Protein AF-A0A5R8LDH7-F1 (afdb_monomer_lite)

Radius of gyration: 19.09 Å; chains: 1; bounding box: 43×26×47 Å

Sequence (74 aa):
MIDDRRAEHLRREWAATSARIDRMQADYPKCKGCGQSALALDAAGLCSKVTESHRTYRARLGLSPVPAGRGGRR

Secondary structure (DSSP, 8-state):
---HHHHHHHHHHHHHHHHHHHHHHHTSPBPTTT--B-S---TTS--S---HHHHHHHHHTT--SS--------

pLDDT: mean 82.56, std 11.33, range [44.75, 91.94]

Foldseek 3Di:
DQDPVRVVVVVVVVVVVVVVVCVVQVPFQAAPQPRDGDNDADPLSHHQDQDPSQLVSQVVVVHHSHPPDPDDDD

Structure (mmCIF, N/CA/C/O backbone):
data_AF-A0A5R8LDH7-F1
#
_entry.id   AF-A0A5R8LDH7-F1
#
loop_
_atom_site.group_PDB
_atom_site.id
_atom_site.type_symbol
_atom_site.label_atom_id
_atom_site.label_alt_id
_atom_site.label_comp_id
_atom_site.label_asym_id
_atom_site.label_entity_id
_atom_site.label_seq_id
_atom_site.pdbx_PDB_ins_code
_atom_site.Cartn_x
_atom_site.Cartn_y
_atom_site.Cartn_z
_atom_site.occupancy
_atom_site.B_iso_or_equiv
_atom_site.auth_seq_id
_atom_site.auth_comp_id
_atom_site.auth_asym_id
_atom_site.auth_atom_id
_atom_site.pdbx_PDB_model_num
ATOM 1 N N . MET A 1 1 ? 29.968 0.255 -24.869 1.00 64.75 1 MET A N 1
ATOM 2 C CA . MET A 1 1 ? 28.705 0.167 -25.631 1.00 64.75 1 MET A CA 1
ATOM 3 C C . MET A 1 1 ? 28.166 -1.244 -25.421 1.00 64.75 1 MET A C 1
ATOM 5 O O . MET A 1 1 ? 28.959 -2.172 -25.516 1.00 64.75 1 MET A O 1
ATOM 9 N N . ILE A 1 2 ? 26.915 -1.416 -24.985 1.00 67.81 2 ILE A N 1
ATOM 10 C CA . ILE A 1 2 ? 26.337 -2.760 -24.802 1.00 67.81 2 ILE A CA 1
ATOM 11 C C . ILE A 1 2 ? 25.938 -3.273 -26.186 1.00 67.81 2 ILE A C 1
ATOM 13 O O . ILE A 1 2 ? 25.216 -2.584 -26.892 1.00 67.81 2 ILE A O 1
ATOM 17 N N . ASP A 1 3 ? 26.435 -4.452 -26.549 1.00 87.25 3 ASP A N 1
ATOM 18 C CA . ASP A 1 3 ? 26.114 -5.148 -27.797 1.00 87.25 3 ASP A CA 1
ATOM 19 C C . ASP A 1 3 ? 24.602 -5.437 -27.902 1.00 87.25 3 ASP A C 1
ATOM 21 O O . ASP A 1 3 ? 23.981 -5.812 -26.901 1.00 87.25 3 ASP A O 1
ATOM 25 N N . ASP A 1 4 ? 23.993 -5.274 -29.081 1.00 85.88 4 ASP A N 1
ATOM 26 C CA . ASP A 1 4 ? 22.534 -5.369 -29.276 1.00 85.88 4 ASP A CA 1
ATOM 27 C C . ASP A 1 4 ? 21.944 -6.696 -28.782 1.00 85.88 4 ASP A C 1
ATOM 29 O O . ASP A 1 4 ? 20.885 -6.726 -28.143 1.00 85.88 4 ASP A O 1
ATOM 33 N N . ARG A 1 5 ? 22.672 -7.802 -28.969 1.00 82.94 5 ARG A N 1
ATOM 34 C CA . ARG A 1 5 ? 22.253 -9.125 -28.487 1.00 82.94 5 ARG A CA 1
ATOM 35 C C . ARG A 1 5 ? 22.206 -9.189 -26.959 1.00 82.94 5 ARG A C 1
ATOM 37 O O . ARG A 1 5 ? 21.323 -9.824 -26.378 1.00 82.94 5 ARG A O 1
ATOM 44 N N . ARG A 1 6 ? 23.141 -8.508 -26.295 1.00 84.12 6 ARG A N 1
ATOM 45 C CA . ARG A 1 6 ? 23.191 -8.401 -24.833 1.00 84.12 6 ARG A CA 1
ATOM 46 C C . ARG A 1 6 ? 22.087 -7.481 -24.311 1.00 84.12 6 ARG A C 1
ATOM 48 O O . ARG A 1 6 ? 21.497 -7.786 -23.279 1.00 84.12 6 ARG A O 1
ATOM 55 N N . ALA A 1 7 ? 21.762 -6.406 -25.029 1.00 88.06 7 ALA A N 1
ATOM 56 C CA . ALA A 1 7 ? 20.642 -5.532 -24.687 1.00 88.06 7 ALA A CA 1
ATOM 57 C C . ALA A 1 7 ? 19.288 -6.258 -24.793 1.00 88.06 7 ALA A C 1
ATOM 59 O O . ALA A 1 7 ? 18.451 -6.129 -23.900 1.00 88.06 7 ALA A O 1
ATOM 60 N N . GLU A 1 8 ? 19.072 -7.061 -25.840 1.00 88.62 8 GLU A N 1
ATOM 61 C CA . GLU A 1 8 ? 17.858 -7.875 -25.979 1.00 88.62 8 GLU A CA 1
ATOM 62 C C . GLU A 1 8 ? 17.728 -8.919 -24.861 1.00 88.62 8 GLU A C 1
ATOM 64 O O . GLU A 1 8 ? 16.658 -9.049 -24.261 1.00 88.62 8 GLU A O 1
ATOM 69 N N . HIS A 1 9 ? 18.815 -9.626 -24.543 1.00 89.69 9 HIS A N 1
ATOM 70 C CA . HIS A 1 9 ? 18.827 -10.605 -23.458 1.00 89.69 9 HIS A CA 1
ATOM 71 C C . HIS A 1 9 ? 18.431 -9.966 -22.119 1.00 89.69 9 HIS A C 1
ATOM 73 O O . HIS A 1 9 ? 17.507 -10.445 -21.463 1.00 89.69 9 HIS A O 1
ATOM 79 N N . LEU A 1 10 ? 19.035 -8.824 -21.772 1.00 89.50 10 LEU A N 1
ATOM 80 C CA . LEU A 1 10 ? 18.710 -8.084 -20.550 1.00 89.50 10 LEU A CA 1
ATOM 81 C C . LEU A 1 10 ? 17.252 -7.606 -20.516 1.00 89.50 10 LEU A C 1
ATOM 83 O O . LEU A 1 10 ? 16.620 -7.672 -19.465 1.00 89.50 10 LEU A O 1
ATOM 87 N N . ARG A 1 11 ? 16.682 -7.167 -21.647 1.00 90.06 11 ARG A N 1
ATOM 88 C CA . ARG A 1 11 ? 15.256 -6.794 -21.713 1.00 90.06 11 ARG A CA 1
ATOM 89 C C . ARG A 1 11 ? 14.340 -7.985 -21.437 1.00 90.06 11 ARG A C 1
ATOM 91 O O . ARG A 1 11 ? 13.35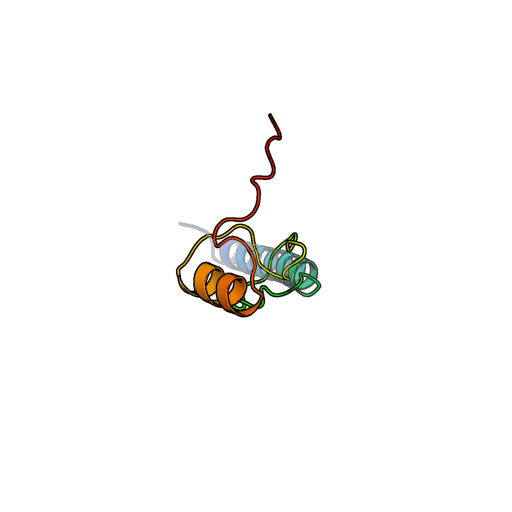4 -7.830 -20.720 1.00 90.06 11 ARG A O 1
ATOM 98 N N . ARG A 1 12 ? 14.658 -9.167 -21.977 1.00 88.50 12 ARG A N 1
ATOM 99 C CA . ARG A 1 12 ? 13.879 -10.394 -21.730 1.00 88.50 12 ARG A CA 1
ATOM 100 C C . ARG A 1 12 ? 13.975 -10.836 -20.273 1.00 88.50 12 ARG A C 1
ATOM 102 O O . ARG A 1 12 ? 12.953 -11.150 -19.668 1.00 88.50 12 ARG A O 1
ATOM 109 N N . GLU A 1 13 ? 15.175 -10.812 -19.704 1.00 91.81 13 GLU A N 1
ATOM 110 C CA . GLU A 1 13 ? 15.404 -11.136 -18.292 1.00 91.81 13 GLU A CA 1
ATOM 111 C C . GLU A 1 13 ? 14.679 -10.162 -17.358 1.00 91.81 13 GLU A C 1
ATOM 113 O O . GLU A 1 13 ? 14.035 -10.576 -16.389 1.00 91.81 13 GLU A O 1
ATOM 118 N N . TRP A 1 14 ? 14.720 -8.869 -17.687 1.00 90.00 14 TRP A N 1
ATOM 119 C CA . TRP A 1 14 ? 13.991 -7.835 -16.964 1.00 90.00 14 TRP A CA 1
ATOM 120 C C . TRP A 1 14 ? 12.486 -8.086 -17.012 1.00 90.00 14 TRP A C 1
ATOM 122 O O . TRP A 1 14 ? 11.858 -8.173 -15.963 1.00 90.00 14 TRP A O 1
ATOM 132 N N . ALA A 1 15 ? 11.917 -8.300 -18.201 1.00 89.75 15 ALA A N 1
ATOM 133 C CA . ALA A 1 15 ? 10.490 -8.573 -18.357 1.00 89.75 15 ALA A CA 1
ATOM 134 C C . ALA A 1 15 ? 10.045 -9.822 -17.574 1.00 89.75 15 ALA A C 1
ATOM 136 O O . ALA A 1 15 ? 9.022 -9.792 -16.888 1.00 89.75 15 ALA A O 1
ATOM 137 N N . ALA A 1 16 ? 10.832 -10.903 -17.614 1.00 89.00 16 ALA A N 1
ATOM 138 C CA . ALA A 1 16 ? 10.551 -12.118 -16.852 1.00 89.00 16 ALA A CA 1
ATOM 139 C C . ALA A 1 16 ? 10.607 -11.882 -15.333 1.00 89.00 16 ALA A C 1
ATOM 141 O O . ALA A 1 16 ? 9.798 -12.432 -14.583 1.00 89.00 16 ALA A O 1
ATOM 142 N N . THR A 1 17 ? 11.543 -11.053 -14.872 1.00 88.25 17 THR A N 1
ATOM 143 C CA . THR A 1 17 ? 11.690 -10.707 -13.453 1.00 88.25 17 THR A CA 1
ATOM 144 C C . THR A 1 17 ? 10.563 -9.789 -12.985 1.00 88.25 17 THR A C 1
ATOM 146 O O . THR A 1 17 ? 9.950 -10.065 -11.954 1.00 88.25 17 THR A O 1
ATOM 149 N N . SER A 1 18 ? 10.221 -8.760 -13.763 1.00 82.19 18 SER A N 1
ATOM 150 C CA . SER A 1 18 ? 9.092 -7.868 -13.487 1.00 82.19 18 SER A CA 1
ATOM 151 C C . SER A 1 18 ? 7.782 -8.645 -13.396 1.00 82.19 18 SER A C 1
ATOM 153 O O . SER A 1 18 ? 7.087 -8.528 -12.395 1.00 82.19 18 SER A O 1
ATOM 155 N N . ALA A 1 19 ? 7.512 -9.551 -14.341 1.00 85.94 19 ALA A N 1
ATOM 156 C CA . ALA A 1 19 ? 6.298 -10.367 -14.320 1.00 85.94 19 ALA A CA 1
ATOM 157 C C . ALA A 1 19 ? 6.179 -11.253 -13.063 1.00 85.94 19 ALA A C 1
ATOM 159 O O . ALA A 1 19 ? 5.077 -11.491 -12.564 1.00 85.94 19 ALA A O 1
ATOM 160 N N . ARG A 1 20 ? 7.303 -11.748 -12.523 1.00 85.31 20 ARG A N 1
ATOM 161 C CA . ARG A 1 20 ? 7.313 -12.493 -11.251 1.00 85.31 20 ARG A CA 1
ATOM 162 C C . ARG A 1 20 ? 6.980 -11.586 -10.070 1.00 85.31 20 ARG A C 1
ATOM 164 O O . ARG A 1 20 ? 6.200 -11.991 -9.214 1.00 85.31 20 ARG A O 1
ATOM 171 N N . ILE A 1 21 ? 7.543 -10.378 -10.038 1.00 83.06 21 ILE A N 1
ATOM 172 C CA . ILE A 1 21 ? 7.270 -9.385 -8.991 1.00 83.06 21 ILE A CA 1
ATOM 173 C C . ILE A 1 21 ? 5.802 -8.955 -9.039 1.00 83.06 21 ILE A C 1
ATOM 175 O O . ILE A 1 21 ? 5.146 -8.951 -8.000 1.00 83.06 21 ILE A O 1
ATOM 179 N N . ASP A 1 22 ? 5.267 -8.668 -10.226 1.00 82.62 22 ASP A N 1
ATOM 180 C CA . ASP A 1 22 ? 3.861 -8.297 -10.405 1.00 82.62 22 ASP A CA 1
ATOM 181 C C . ASP A 1 22 ? 2.929 -9.403 -9.913 1.00 82.62 22 ASP A C 1
ATOM 183 O O . ASP A 1 22 ? 1.979 -9.131 -9.182 1.00 82.62 22 ASP A O 1
ATOM 187 N N . ARG A 1 23 ? 3.240 -10.669 -10.226 1.00 82.69 23 ARG A N 1
ATOM 188 C CA . ARG A 1 23 ? 2.480 -11.813 -9.710 1.00 82.69 23 ARG A CA 1
ATOM 189 C C . ARG A 1 23 ? 2.547 -11.906 -8.187 1.00 82.69 23 ARG A C 1
ATOM 191 O O . ARG A 1 23 ? 1.523 -12.142 -7.565 1.00 82.69 23 ARG A O 1
ATOM 198 N N . MET A 1 24 ? 3.719 -11.699 -7.583 1.00 82.50 24 MET A N 1
ATOM 199 C CA . MET A 1 24 ? 3.853 -11.706 -6.120 1.00 82.50 24 MET A CA 1
ATOM 200 C C . MET A 1 24 ? 3.079 -10.564 -5.455 1.00 82.50 24 MET A C 1
ATOM 202 O O . MET A 1 24 ? 2.566 -10.739 -4.356 1.00 82.50 24 MET A O 1
ATOM 206 N N . GLN A 1 25 ? 2.983 -9.402 -6.105 1.00 81.75 25 GLN A N 1
ATOM 207 C CA . GLN A 1 25 ? 2.252 -8.249 -5.575 1.00 81.75 25 GLN A CA 1
ATOM 208 C C . GLN A 1 25 ? 0.757 -8.246 -5.912 1.00 81.75 25 GLN A C 1
ATOM 210 O O . GLN A 1 25 ? 0.022 -7.426 -5.351 1.00 81.75 25 GLN A 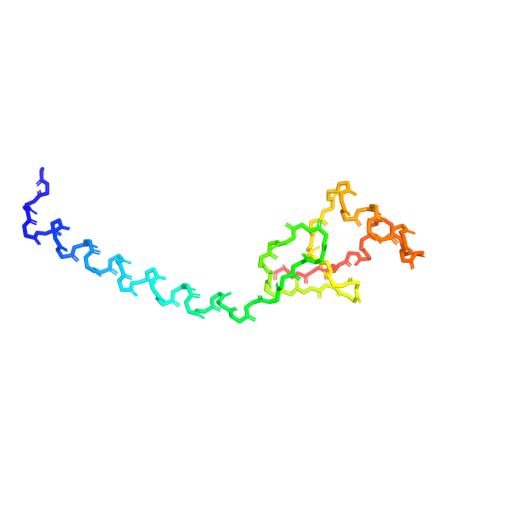O 1
ATOM 215 N N . ALA A 1 26 ? 0.296 -9.132 -6.799 1.00 82.12 26 ALA A N 1
ATOM 216 C CA . ALA A 1 26 ? -1.106 -9.226 -7.194 1.00 82.12 26 ALA A CA 1
ATOM 217 C C . ALA A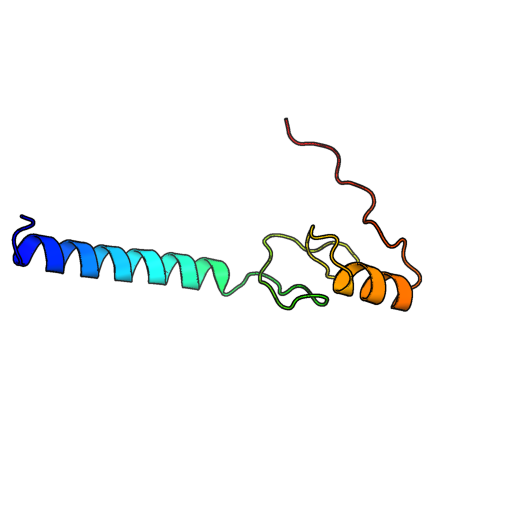 1 26 ? -2.014 -9.548 -5.997 1.00 82.12 26 ALA A C 1
ATOM 219 O O . ALA A 1 26 ? -3.068 -8.933 -5.847 1.00 82.12 26 ALA A O 1
ATOM 220 N N . ASP A 1 27 ? -1.562 -10.435 -5.109 1.00 83.38 27 ASP A N 1
ATOM 221 C CA . ASP A 1 27 ? -2.300 -10.851 -3.911 1.00 83.38 27 ASP A CA 1
ATOM 222 C C . ASP A 1 27 ? -2.135 -9.894 -2.718 1.00 83.38 27 ASP A C 1
ATOM 224 O O . ASP A 1 27 ? -2.706 -10.116 -1.648 1.00 83.38 27 ASP A O 1
ATOM 228 N N . TYR A 1 28 ? -1.352 -8.817 -2.854 1.00 88.25 28 TYR A N 1
ATOM 229 C CA . TYR A 1 28 ? -1.128 -7.909 -1.731 1.00 88.25 28 TYR A CA 1
ATOM 230 C C . TYR A 1 28 ? -2.383 -7.090 -1.429 1.00 88.25 28 TYR A C 1
ATOM 232 O O . TYR A 1 28 ? -2.935 -6.435 -2.323 1.00 88.25 28 TYR A O 1
ATOM 240 N N . PRO A 1 29 ? -2.815 -7.046 -0.157 1.00 90.00 29 PRO A N 1
ATOM 241 C CA . PRO A 1 29 ? -3.997 -6.298 0.216 1.00 90.00 29 PRO A CA 1
ATOM 242 C C . PRO A 1 29 ? -3.797 -4.798 -0.036 1.00 90.00 29 PRO A C 1
ATOM 244 O O . PRO A 1 29 ? -2.719 -4.227 0.164 1.00 90.00 29 PRO A O 1
ATOM 247 N N . LYS A 1 30 ? -4.871 -4.141 -0.477 1.00 91.00 30 LYS A N 1
ATOM 248 C CA . LYS A 1 30 ? -4.882 -2.706 -0.776 1.00 91.00 30 LYS A CA 1
ATOM 249 C C . LYS A 1 30 ? -5.262 -1.903 0.463 1.00 91.00 30 LYS A C 1
ATOM 251 O O . LYS A 1 30 ? -6.258 -2.187 1.125 1.00 91.00 30 LYS A O 1
ATOM 256 N N . CYS A 1 31 ? -4.495 -0.856 0.748 1.00 91.94 31 CYS A N 1
ATOM 257 C CA . CYS A 1 31 ? -4.805 0.091 1.812 1.00 91.94 31 CYS A CA 1
ATOM 258 C C . CYS A 1 31 ? -6.101 0.851 1.505 1.00 91.94 31 CYS A C 1
ATOM 260 O O . CYS A 1 31 ? -6.201 1.508 0.469 1.00 91.94 31 CYS A O 1
ATOM 262 N N . LYS A 1 32 ? -7.054 0.868 2.441 1.00 89.50 32 LYS A N 1
ATOM 263 C CA . LYS A 1 32 ? -8.330 1.584 2.260 1.00 89.50 32 LYS A CA 1
ATOM 264 C C . LYS A 1 32 ? -8.195 3.113 2.254 1.00 89.50 32 LYS A C 1
ATOM 266 O O . LYS A 1 32 ? -9.069 3.798 1.738 1.00 89.50 32 LYS A O 1
ATOM 271 N N . GLY A 1 33 ? -7.106 3.653 2.809 1.00 88.38 33 GLY A N 1
ATOM 272 C CA . GLY A 1 33 ? -6.873 5.099 2.912 1.00 88.38 33 GLY A CA 1
ATOM 273 C C . GLY A 1 33 ? -6.049 5.707 1.774 1.00 88.38 33 GLY A C 1
ATOM 274 O O . GLY A 1 33 ? -6.114 6.914 1.558 1.00 88.38 33 GLY A O 1
ATOM 275 N N . CYS A 1 34 ? -5.247 4.914 1.057 1.00 88.69 34 CYS A N 1
ATOM 276 C CA . CYS A 1 34 ? -4.429 5.418 -0.058 1.00 88.69 34 CYS A CA 1
ATOM 277 C C . CYS A 1 34 ? -4.408 4.525 -1.306 1.00 88.69 34 CYS A C 1
ATOM 279 O O . CYS A 1 34 ? -3.744 4.871 -2.278 1.00 88.69 34 CYS A O 1
ATOM 281 N N . GLY A 1 35 ? -5.087 3.375 -1.294 1.00 87.44 35 GLY A N 1
ATOM 282 C CA . GLY A 1 35 ? -5.211 2.474 -2.445 1.00 87.44 35 GLY A CA 1
ATOM 283 C C . GLY A 1 35 ? -3.943 1.697 -2.814 1.00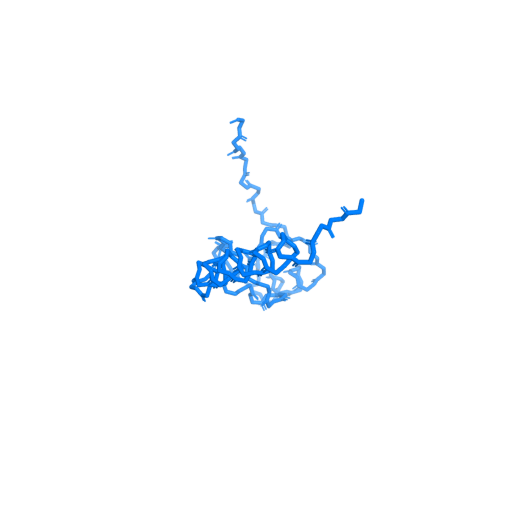 87.44 35 GLY A C 1
ATOM 284 O O . GLY A 1 35 ? -3.968 0.888 -3.736 1.00 87.44 35 GLY A O 1
ATOM 285 N N . GLN A 1 36 ? -2.829 1.914 -2.113 1.00 88.56 36 GLN A N 1
ATOM 286 C CA . GLN A 1 36 ? -1.559 1.242 -2.395 1.00 88.56 36 GLN A CA 1
ATOM 287 C C . GLN A 1 36 ? -1.571 -0.212 -1.910 1.00 88.56 36 GLN A C 1
ATOM 289 O O . GLN A 1 36 ? -2.161 -0.510 -0.868 1.00 88.56 36 GLN A O 1
ATOM 294 N N . SER A 1 37 ? -0.886 -1.100 -2.639 1.00 89.50 37 SER A N 1
ATOM 295 C CA . SER A 1 37 ? -0.580 -2.452 -2.152 1.00 89.50 37 SER A CA 1
ATOM 296 C C . SER A 1 37 ? 0.324 -2.366 -0.928 1.00 89.50 37 SER A C 1
ATOM 298 O O . SER A 1 37 ? 1.289 -1.600 -0.916 1.00 89.50 37 SER A O 1
ATOM 300 N N . ALA A 1 38 ? 0.025 -3.155 0.098 1.00 88.12 38 ALA A N 1
ATOM 301 C CA . ALA A 1 38 ? 0.846 -3.255 1.293 1.00 88.12 38 ALA A CA 1
ATOM 302 C C . ALA A 1 38 ? 1.048 -4.721 1.672 1.00 88.12 38 ALA A C 1
ATOM 304 O O . ALA A 1 38 ? 0.130 -5.523 1.563 1.00 88.12 38 ALA A O 1
ATOM 305 N N . LEU A 1 39 ? 2.238 -5.050 2.176 1.00 86.19 39 LEU A N 1
ATOM 306 C CA . LEU A 1 39 ? 2.539 -6.385 2.710 1.00 86.19 39 LEU A CA 1
ATOM 307 C C . LEU A 1 39 ? 1.638 -6.752 3.895 1.00 86.19 39 LEU A C 1
ATOM 309 O O . LEU A 1 39 ? 1.295 -7.911 4.095 1.00 86.19 39 LEU A O 1
ATOM 313 N N . ALA A 1 40 ? 1.280 -5.754 4.699 1.00 84.69 40 ALA A N 1
ATOM 314 C CA . ALA A 1 40 ? 0.406 -5.904 5.845 1.00 84.69 40 ALA A CA 1
ATOM 315 C C . ALA A 1 40 ? -0.430 -4.638 6.024 1.00 84.69 40 ALA A C 1
ATOM 317 O O . ALA A 1 40 ? 0.058 -3.517 5.838 1.00 84.69 40 ALA A O 1
ATOM 318 N N . LEU A 1 41 ? -1.679 -4.838 6.425 1.00 89.00 41 LEU A N 1
ATOM 319 C CA . LEU A 1 41 ? -2.569 -3.784 6.883 1.00 89.00 41 LEU A CA 1
ATOM 320 C C . LEU A 1 41 ? -2.744 -3.901 8.397 1.00 89.00 41 LEU A C 1
ATOM 322 O O . LEU A 1 41 ? -2.599 -4.977 8.980 1.00 89.00 41 LEU A O 1
ATOM 326 N N . ASP A 1 42 ? -3.039 -2.783 9.041 1.00 86.19 42 ASP A N 1
ATOM 327 C CA . ASP A 1 42 ? -3.481 -2.782 10.428 1.00 86.19 42 ASP A CA 1
ATOM 328 C C . ASP A 1 42 ? -4.943 -3.248 10.568 1.00 86.19 42 ASP A C 1
ATOM 330 O O . ASP A 1 42 ? -5.631 -3.526 9.584 1.00 86.19 42 ASP A O 1
ATOM 334 N N . ALA A 1 43 ? -5.441 -3.300 11.808 1.00 85.31 43 ALA A N 1
ATOM 335 C CA . ALA A 1 43 ? -6.828 -3.672 12.100 1.00 85.31 43 ALA A CA 1
ATOM 336 C C . ALA A 1 43 ? -7.872 -2.740 11.447 1.00 85.31 43 ALA A C 1
ATOM 338 O O . ALA A 1 43 ? -9.022 -3.131 11.277 1.00 85.31 43 ALA A O 1
ATOM 339 N N . ALA A 1 44 ? -7.480 -1.523 11.057 1.00 85.62 44 ALA A N 1
ATOM 340 C CA . ALA A 1 44 ? -8.332 -0.571 10.351 1.00 85.62 44 ALA A CA 1
ATOM 341 C C . ALA A 1 44 ? -8.272 -0.738 8.817 1.00 85.62 44 ALA A C 1
ATOM 343 O O . ALA A 1 44 ? -8.940 -0.001 8.091 1.00 85.62 44 ALA A O 1
ATOM 344 N N . GLY A 1 45 ? -7.486 -1.689 8.297 1.00 88.31 45 GLY A N 1
ATOM 345 C CA . GLY A 1 45 ? -7.291 -1.887 6.860 1.00 88.31 45 GLY A CA 1
ATOM 346 C C . GLY A 1 45 ? -6.387 -0.829 6.216 1.00 88.31 45 GLY A C 1
ATOM 347 O O . GLY A 1 45 ? -6.509 -0.552 5.019 1.00 88.31 45 GLY A O 1
ATOM 348 N N . LEU A 1 46 ? -5.503 -0.208 6.998 1.00 90.12 46 LEU A N 1
ATOM 349 C CA . LEU A 1 46 ? -4.586 0.836 6.559 1.00 90.12 46 LEU A CA 1
ATOM 350 C C . LEU A 1 46 ? -3.133 0.350 6.565 1.00 90.12 46 LEU A C 1
ATOM 352 O O . LEU A 1 46 ? -2.728 -0.464 7.391 1.00 90.12 46 LEU A O 1
ATOM 356 N N . CYS A 1 47 ? -2.334 0.860 5.627 1.00 90.31 47 CYS A N 1
ATOM 357 C CA . CYS A 1 47 ? -0.891 0.624 5.622 1.00 90.31 47 CYS A CA 1
ATOM 358 C C . CYS A 1 47 ? -0.188 1.454 6.713 1.00 90.31 47 CYS A C 1
ATOM 360 O O . CYS A 1 47 ? -0.794 2.324 7.334 1.00 90.31 47 CYS A O 1
ATOM 362 N N . SER A 1 48 ? 1.115 1.238 6.905 1.00 85.06 48 SER A N 1
ATOM 363 C CA . SER A 1 48 ? 1.933 1.915 7.929 1.00 85.06 48 SER A CA 1
ATOM 364 C C . SER A 1 48 ? 2.118 3.429 7.734 1.00 85.06 48 SER A C 1
ATOM 366 O O . SER A 1 48 ? 2.742 4.083 8.568 1.00 85.06 48 SER A O 1
ATOM 368 N N . LYS A 1 49 ? 1.604 4.006 6.644 1.00 84.00 49 LYS A N 1
ATOM 369 C CA . LYS A 1 49 ? 1.710 5.442 6.367 1.00 84.00 49 LYS A CA 1
ATOM 370 C C . LYS A 1 49 ? 0.788 6.246 7.287 1.00 84.00 49 LYS A C 1
ATOM 372 O O . LYS A 1 49 ? -0.298 5.809 7.657 1.00 84.00 49 LYS A O 1
ATOM 377 N N . VAL A 1 50 ? 1.205 7.475 7.589 1.00 85.62 50 VAL A N 1
ATOM 378 C CA . VAL A 1 50 ? 0.470 8.406 8.464 1.00 85.62 50 VAL A CA 1
ATOM 379 C C . VAL A 1 50 ? 0.170 9.718 7.726 1.00 85.62 50 VAL A C 1
ATOM 381 O O . VAL A 1 50 ? 0.434 10.813 8.229 1.00 85.62 50 VAL A O 1
ATOM 384 N N . THR A 1 51 ? -0.352 9.610 6.498 1.00 88.00 51 THR A N 1
ATOM 385 C CA . THR A 1 51 ? -0.809 10.775 5.714 1.00 88.00 51 THR A CA 1
ATOM 386 C C . THR A 1 51 ? -2.174 11.263 6.200 1.00 88.00 51 THR A C 1
ATOM 388 O O . THR A 1 51 ? -2.868 10.551 6.931 1.00 88.00 51 THR A O 1
ATOM 391 N N . GLU A 1 52 ? -2.593 12.454 5.767 1.00 88.94 52 GLU A N 1
ATOM 392 C CA . GLU A 1 52 ? -3.907 13.006 6.122 1.00 88.94 52 GLU A CA 1
ATOM 393 C C . GLU A 1 52 ? -5.055 12.050 5.793 1.00 88.94 52 GLU A C 1
ATOM 395 O O . GLU A 1 52 ? -5.891 11.801 6.654 1.00 88.94 52 GLU A O 1
ATOM 400 N N . SER A 1 53 ? -5.036 11.393 4.628 1.00 87.12 53 SER A N 1
ATOM 401 C CA . SER A 1 53 ? -6.072 10.417 4.269 1.00 87.12 53 SER A CA 1
ATOM 402 C C . SER A 1 53 ? -6.186 9.253 5.266 1.00 87.12 53 SER A C 1
ATOM 404 O O . SER A 1 53 ? -7.292 8.800 5.557 1.00 87.12 53 SER A O 1
ATOM 406 N N . HIS A 1 54 ? -5.070 8.805 5.856 1.00 88.88 54 HIS A N 1
ATOM 407 C CA . HIS A 1 54 ? -5.069 7.758 6.884 1.00 88.88 54 HIS A CA 1
ATOM 408 C C . HIS A 1 54 ? -5.635 8.287 8.203 1.00 88.88 54 HIS A C 1
ATOM 410 O O . HIS A 1 54 ? -6.427 7.600 8.846 1.00 88.88 54 HIS A O 1
ATOM 416 N N . ARG A 1 55 ? -5.269 9.517 8.587 1.00 87.81 55 ARG A N 1
ATOM 417 C CA . ARG A 1 55 ? -5.788 10.173 9.797 1.00 87.81 55 ARG A CA 1
ATOM 418 C C . ARG A 1 55 ? -7.294 10.397 9.691 1.00 87.81 55 ARG A C 1
ATOM 420 O O . ARG A 1 55 ? -8.018 10.036 10.610 1.00 87.81 55 ARG A O 1
ATOM 427 N N . THR A 1 56 ? -7.777 10.903 8.556 1.00 89.19 56 THR A N 1
ATOM 428 C CA . THR A 1 56 ? -9.208 11.100 8.289 1.00 89.19 56 THR A CA 1
ATOM 429 C C . THR A 1 56 ? -9.968 9.776 8.292 1.00 89.19 56 THR A C 1
ATOM 431 O O . THR A 1 56 ? -11.044 9.694 8.879 1.00 89.19 56 THR A O 1
ATOM 434 N N . TYR A 1 57 ? -9.418 8.721 7.681 1.00 89.44 57 TYR A N 1
ATOM 435 C CA . TYR A 1 57 ? -10.054 7.401 7.686 1.00 89.44 57 TYR A CA 1
ATOM 436 C C . TYR A 1 57 ? -10.174 6.834 9.108 1.00 89.44 57 TYR A C 1
ATOM 438 O O . TYR A 1 57 ? -11.231 6.340 9.490 1.00 89.44 57 TYR A O 1
ATOM 446 N N . ARG A 1 58 ? -9.123 6.971 9.924 1.00 88.19 58 ARG A N 1
ATOM 447 C CA . ARG A 1 58 ? -9.138 6.567 11.339 1.00 88.19 58 ARG A CA 1
ATOM 448 C C .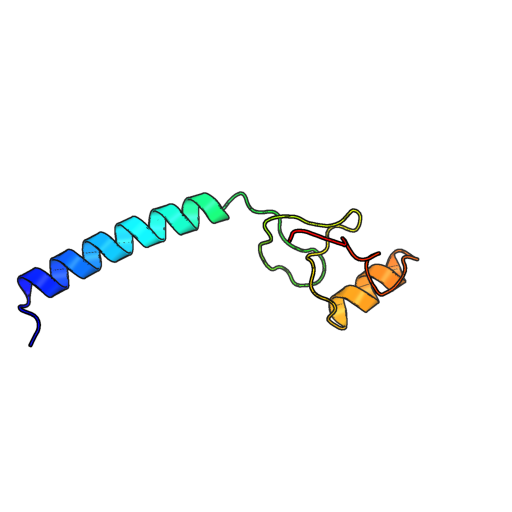 ARG A 1 58 ? -10.122 7.381 12.167 1.00 88.19 58 ARG A C 1
ATOM 450 O O . ARG A 1 58 ? -10.891 6.788 12.913 1.00 88.19 58 ARG A O 1
ATOM 457 N N . ALA A 1 59 ? -10.156 8.699 11.977 1.00 89.12 59 ALA A N 1
ATOM 458 C CA . ALA A 1 59 ? -11.103 9.577 12.657 1.00 89.12 59 ALA A CA 1
ATOM 459 C C . ALA A 1 59 ? -12.562 9.186 12.359 1.00 89.12 59 ALA A C 1
ATOM 461 O O . ALA A 1 59 ? -13.377 9.138 13.273 1.00 89.12 59 ALA A O 1
ATOM 462 N N . ARG A 1 60 ? -12.882 8.812 11.108 1.00 88.56 60 ARG A N 1
ATOM 463 C CA . ARG A 1 60 ? -14.215 8.294 10.731 1.00 88.56 60 ARG A CA 1
ATOM 464 C C . ARG A 1 60 ? -14.575 6.982 11.427 1.00 88.56 60 ARG A C 1
ATOM 466 O O . ARG A 1 60 ? -15.749 6.728 11.658 1.00 88.56 60 ARG A O 1
ATOM 473 N N . LEU A 1 61 ? -13.580 6.159 11.748 1.00 87.44 61 LEU A N 1
ATOM 474 C CA . LEU A 1 61 ? -13.753 4.912 12.494 1.00 87.44 61 LEU A CA 1
ATOM 475 C C . LEU A 1 61 ? -13.719 5.111 14.020 1.00 87.44 61 LEU A C 1
ATOM 477 O O . LEU A 1 61 ? -13.770 4.127 14.752 1.00 87.44 61 LEU A O 1
ATOM 481 N N . GLY A 1 62 ? -13.587 6.349 14.512 1.00 88.00 62 GLY A N 1
ATOM 482 C CA . GLY A 1 62 ? -13.412 6.629 15.942 1.00 88.00 62 GLY A CA 1
ATOM 483 C C . GLY A 1 62 ? -12.081 6.119 16.511 1.00 88.00 62 GLY A C 1
ATOM 484 O O . GLY A 1 62 ? -11.951 5.938 17.718 1.00 88.00 62 GLY A O 1
ATOM 485 N N . LEU A 1 63 ? -11.093 5.856 15.651 1.00 84.31 63 LEU A N 1
ATOM 486 C CA . LEU A 1 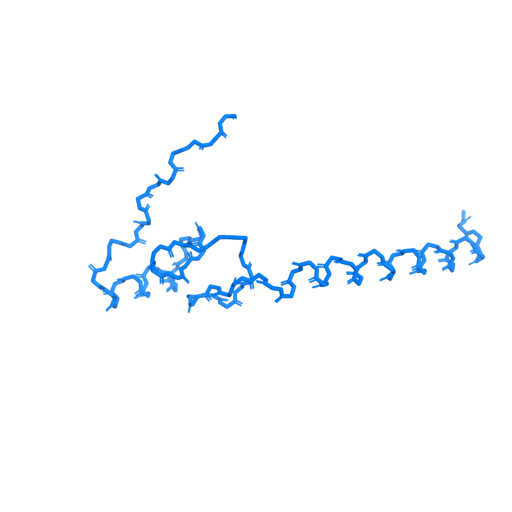63 ? -9.777 5.348 16.029 1.00 84.31 63 LEU A CA 1
ATOM 487 C C . LEU A 1 63 ? -8.769 6.488 16.197 1.00 84.31 63 LEU A C 1
ATOM 489 O O . LEU A 1 63 ? -8.868 7.533 15.551 1.00 84.31 63 LEU A O 1
ATOM 493 N N . SER A 1 64 ? -7.735 6.242 17.007 1.00 79.12 64 SER A N 1
ATOM 494 C CA . SER A 1 64 ? -6.601 7.163 17.141 1.00 79.12 64 SER A CA 1
ATOM 495 C C . SER A 1 64 ? -5.970 7.461 15.769 1.00 79.12 64 SER A C 1
ATOM 497 O O . SER A 1 64 ? -5.776 6.528 14.975 1.00 79.12 64 SER A O 1
ATOM 499 N N . PRO A 1 65 ? -5.623 8.731 15.470 1.00 73.38 65 PRO A N 1
ATOM 500 C CA . PRO A 1 65 ? -5.102 9.147 14.165 1.00 73.38 65 PRO A CA 1
ATOM 501 C C . PRO A 1 65 ? -3.734 8.539 13.837 1.00 73.38 65 PRO A C 1
ATOM 503 O O . PRO A 1 65 ? -3.350 8.488 12.668 1.00 73.38 65 PRO A O 1
ATOM 506 N N . VAL A 1 66 ? -3.012 8.059 14.851 1.00 69.12 66 VAL A N 1
ATOM 507 C CA . VAL A 1 66 ? -1.733 7.370 14.699 1.00 69.12 66 VAL A CA 1
ATOM 508 C C . VAL A 1 66 ? -1.924 5.912 15.123 1.00 69.12 66 VAL A C 1
ATOM 510 O O . VAL A 1 66 ? -2.465 5.668 16.206 1.00 69.12 66 VAL A O 1
ATOM 513 N N . PRO A 1 67 ? -1.526 4.925 14.296 1.00 68.94 67 PRO A N 1
ATOM 514 C CA . PRO A 1 67 ? -1.526 3.532 14.729 1.00 68.94 67 PRO A CA 1
ATOM 515 C C . PRO A 1 67 ? -0.650 3.396 15.978 1.00 68.94 67 PRO A C 1
ATOM 517 O O . PRO A 1 67 ? 0.441 3.964 16.018 1.00 68.94 67 PRO A O 1
ATOM 520 N N . ALA A 1 68 ? -1.101 2.632 16.979 1.00 63.78 68 ALA A N 1
ATOM 521 C CA . ALA A 1 68 ? -0.230 2.226 18.078 1.00 63.78 68 ALA A CA 1
ATOM 522 C C . ALA A 1 68 ? 1.011 1.580 17.450 1.00 63.78 68 ALA A C 1
ATOM 524 O O . ALA A 1 68 ? 0.890 0.586 16.727 1.00 63.78 68 ALA A O 1
ATOM 525 N N . GLY A 1 69 ? 2.167 2.231 17.599 1.00 57.59 69 GLY A N 1
ATOM 526 C CA . GLY A 1 69 ? 3.369 1.853 16.873 1.00 57.59 69 GLY A CA 1
ATOM 527 C C . GLY A 1 69 ? 3.644 0.370 17.076 1.00 57.59 69 GLY A C 1
ATOM 528 O O . GLY A 1 69 ? 3.744 -0.093 18.211 1.00 57.59 69 GLY A O 1
ATOM 529 N N . ARG A 1 70 ? 3.790 -0.387 15.982 1.00 52.41 70 ARG A N 1
ATOM 530 C CA . ARG A 1 70 ? 4.509 -1.658 16.059 1.00 52.41 70 ARG A CA 1
ATOM 531 C C . ARG A 1 70 ? 5.959 -1.307 16.360 1.00 52.41 70 ARG A C 1
ATOM 533 O O . ARG A 1 70 ? 6.747 -1.063 15.451 1.00 52.41 70 ARG A O 1
ATOM 540 N N . GLY A 1 71 ? 6.285 -1.219 17.644 1.00 50.44 71 GLY A N 1
ATOM 541 C CA . GLY A 1 71 ? 7.663 -1.274 18.086 1.00 50.44 71 GLY A CA 1
ATOM 542 C C . GLY A 1 71 ? 8.302 -2.558 17.556 1.00 50.44 71 GLY A C 1
ATOM 543 O O . GLY A 1 71 ? 7.767 -3.645 17.754 1.00 50.44 71 GLY A O 1
ATOM 544 N N . GLY A 1 72 ? 9.442 -2.403 16.886 1.00 49.31 72 GLY A N 1
ATOM 545 C CA . GLY A 1 72 ? 10.459 -3.441 16.751 1.00 49.31 72 GLY A CA 1
ATOM 546 C C . GLY A 1 72 ? 10.356 -4.380 15.546 1.00 49.31 72 GLY A C 1
ATOM 547 O O . GLY A 1 72 ? 9.538 -5.295 15.497 1.00 49.31 72 GLY A O 1
ATOM 548 N N . ARG A 1 73 ? 11.365 -4.292 14.678 1.00 44.75 73 ARG A N 1
ATOM 549 C CA . ARG A 1 73 ? 12.384 -5.348 14.651 1.00 44.75 73 ARG A CA 1
ATOM 550 C C . ARG A 1 73 ? 13.761 -4.711 14.436 1.00 44.75 73 ARG A C 1
ATOM 552 O O . ARG A 1 73 ? 13.945 -3.967 13.478 1.00 44.75 73 ARG A O 1
ATOM 559 N N . ARG A 1 74 ? 14.630 -4.920 15.431 1.00 46.53 74 ARG A N 1
ATOM 560 C CA . ARG A 1 74 ? 16.086 -4.777 15.330 1.00 46.53 74 ARG A CA 1
ATOM 561 C C . ARG A 1 74 ? 16.628 -5.846 14.391 1.00 46.53 74 ARG A C 1
ATOM 563 O O . ARG A 1 74 ? 15.944 -6.892 14.281 1.00 46.53 74 ARG A O 1
#